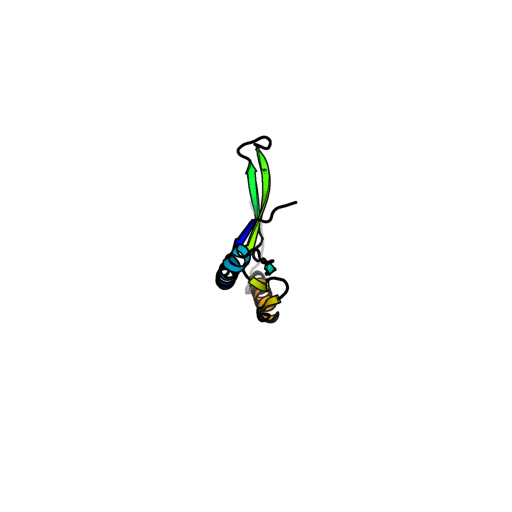Protein AF-A0A0P9J5T6-F1 (afdb_monomer_lite)

Sequence (119 aa):
MDVVDTRVSGSEAQHLVRKCEQATKDKKKVLIGFRLGDLWTDVFTYEKGERASEQGVSVKARLLYISWIKVDGNMVYKAEPKSAESARRSQRARRHSCRAGSTGSRSCRASHSAPVRKT

Foldseek 3Di:
DADAAEDADAPVSVVVVVVCVVLVVVVWDKDWAFDWPDKDKDWDAACDDPRHRDIDIHIYTYGHTTQWMDTNNHTPDGDDPPDCVVVVVVVVVVVVVVPDDDDDDDDDDDDDDDDDDDD

pLDDT: mean 75.49, std 20.6, range [33.97, 95.62]

Organism: NCBI:txid251702

Radius of gyration: 28.21 Å; chains: 1; bounding box: 35×77×74 Å

InterPro domains:
  IPR021960 Protein of unknown function DUF3577 [PF12101] (4-83)

Structure (mmCIF, N/CA/C/O backbone):
data_AF-A0A0P9J5T6-F1
#
_entry.id   AF-A0A0P9J5T6-F1
#
loop_
_atom_site.group_PDB
_atom_site.id
_atom_site.type_symbol
_atom_site.label_atom_id
_atom_site.label_alt_id
_atom_site.label_comp_id
_atom_site.label_asym_id
_atom_site.label_entity_id
_atom_site.label_seq_id
_atom_site.pdbx_PDB_ins_code
_atom_site.Cartn_x
_atom_site.Cartn_y
_atom_site.Cartn_z
_atom_site.occupancy
_atom_site.B_iso_or_equiv
_atom_site.auth_seq_id
_atom_site.auth_comp_id
_atom_site.auth_asym_id
_atom_site.auth_atom_id
_atom_site.pdbx_PDB_model_num
ATOM 1 N N . MET A 1 1 ? 19.201 1.965 -2.452 1.00 46.31 1 MET A N 1
ATOM 2 C CA . MET A 1 1 ? 17.865 1.613 -1.932 1.00 46.31 1 MET A CA 1
ATOM 3 C C . MET A 1 1 ? 16.972 1.419 -3.135 1.00 46.31 1 MET A C 1
ATOM 5 O O . MET A 1 1 ? 16.610 2.404 -3.765 1.00 46.31 1 MET A O 1
ATOM 9 N N . ASP A 1 2 ? 16.702 0.172 -3.499 1.00 64.75 2 ASP A N 1
ATOM 10 C CA . ASP A 1 2 ? 15.841 -0.146 -4.635 1.00 64.75 2 ASP A CA 1
ATOM 11 C C . ASP A 1 2 ? 14.393 0.200 -4.273 1.00 64.75 2 ASP A C 1
ATOM 13 O O . ASP A 1 2 ? 13.806 -0.366 -3.348 1.00 64.75 2 ASP A O 1
ATOM 17 N N . VAL A 1 3 ? 13.843 1.211 -4.944 1.00 76.62 3 VAL A N 1
ATOM 18 C CA . VAL A 1 3 ? 12.458 1.646 -4.753 1.00 76.62 3 VAL A CA 1
ATOM 19 C C . VAL A 1 3 ? 11.543 0.634 -5.435 1.00 76.62 3 VAL A C 1
ATOM 21 O O . VAL A 1 3 ? 11.693 0.358 -6.624 1.00 76.62 3 VAL A O 1
ATOM 24 N N . VAL A 1 4 ? 10.583 0.087 -4.688 1.00 84.38 4 VAL A N 1
ATOM 25 C CA . VAL A 1 4 ? 9.542 -0.788 -5.240 1.00 84.38 4 VAL A CA 1
ATOM 26 C C . VAL A 1 4 ? 8.350 0.066 -5.653 1.00 84.38 4 VAL A C 1
ATOM 28 O O . VAL A 1 4 ? 7.705 0.690 -4.807 1.00 84.38 4 VAL A O 1
ATOM 31 N N . ASP A 1 5 ? 8.023 0.059 -6.941 1.00 87.94 5 ASP A N 1
ATOM 32 C CA . ASP A 1 5 ? 6.8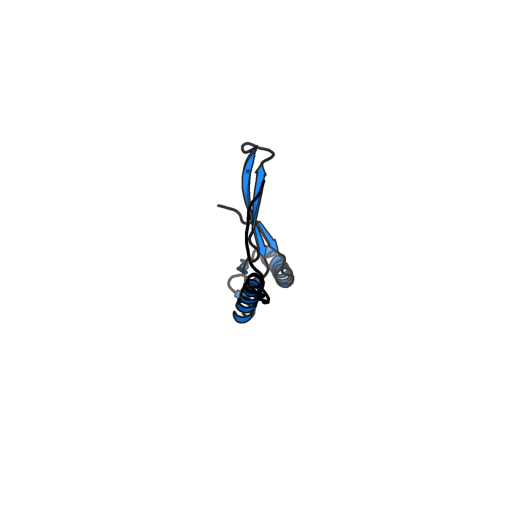10 0.689 -7.452 1.00 87.94 5 ASP A CA 1
ATOM 33 C C . ASP A 1 5 ? 5.610 -0.204 -7.122 1.00 87.94 5 ASP A C 1
ATOM 35 O O . ASP A 1 5 ? 5.550 -1.375 -7.503 1.00 87.94 5 ASP A O 1
ATOM 39 N N . THR A 1 6 ? 4.665 0.321 -6.345 1.00 90.56 6 THR A N 1
ATOM 40 C CA . THR A 1 6 ? 3.507 -0.454 -5.898 1.00 90.56 6 THR A CA 1
ATOM 41 C C . THR A 1 6 ? 2.211 0.211 -6.320 1.00 90.56 6 THR A C 1
ATOM 43 O O . THR A 1 6 ? 1.848 1.275 -5.819 1.00 90.56 6 THR A O 1
ATOM 46 N N . ARG A 1 7 ? 1.435 -0.481 -7.159 1.00 91.69 7 ARG A N 1
ATOM 47 C CA . ARG A 1 7 ? 0.090 -0.042 -7.544 1.00 91.69 7 ARG A CA 1
ATOM 48 C C . ARG A 1 7 ? -0.975 -0.641 -6.631 1.00 91.69 7 ARG A C 1
ATOM 50 O O . ARG A 1 7 ? -1.093 -1.865 -6.502 1.00 91.69 7 ARG A O 1
ATOM 57 N N . VAL A 1 8 ? -1.831 0.207 -6.064 1.00 91.81 8 VAL A N 1
ATOM 58 C CA . VAL A 1 8 ? -2.990 -0.236 -5.274 1.00 91.81 8 VAL A CA 1
ATOM 59 C C . VAL A 1 8 ? -4.061 -0.802 -6.205 1.00 91.81 8 VAL A C 1
ATOM 61 O O . VAL A 1 8 ? -4.736 -0.059 -6.915 1.00 91.81 8 VAL A O 1
ATOM 64 N N . SER A 1 9 ? -4.189 -2.130 -6.230 1.00 89.81 9 SER A N 1
ATOM 65 C CA . SER A 1 9 ? -5.075 -2.841 -7.167 1.00 89.81 9 SER A CA 1
ATOM 66 C C . SER A 1 9 ? -6.246 -3.543 -6.474 1.00 89.81 9 SER A C 1
ATOM 68 O O . SER A 1 9 ? -7.267 -3.782 -7.109 1.00 89.81 9 SER A O 1
ATOM 70 N N . GLY A 1 10 ? -6.129 -3.874 -5.183 1.00 87.88 10 GLY A N 1
ATOM 71 C CA . GLY A 1 10 ? -7.243 -4.449 -4.423 1.00 87.88 10 GLY A CA 1
ATOM 72 C C . GLY A 1 10 ? -8.324 -3.404 -4.143 1.00 87.88 10 GLY A C 1
ATOM 73 O O . GLY A 1 10 ? -8.009 -2.357 -3.586 1.00 87.88 10 GLY A O 1
ATOM 74 N N . SER A 1 11 ? -9.585 -3.691 -4.474 1.00 90.75 11 SER A N 1
ATOM 75 C CA . SER A 1 11 ? -10.721 -2.780 -4.242 1.00 90.75 11 SER A CA 1
ATOM 76 C C . SER A 1 11 ? -10.843 -2.360 -2.773 1.00 90.75 11 SER A C 1
ATOM 78 O O . SER A 1 11 ? -10.908 -1.172 -2.463 1.00 90.75 11 SER A O 1
ATOM 80 N N . GLU A 1 12 ? -10.769 -3.329 -1.861 1.00 90.12 12 GLU A N 1
ATOM 81 C CA . GLU A 1 12 ? -10.800 -3.075 -0.417 1.00 90.12 12 GLU A CA 1
ATOM 82 C C . GLU A 1 12 ? -9.593 -2.244 0.035 1.00 90.12 12 GLU A C 1
ATOM 84 O O . GLU A 1 12 ? -9.721 -1.289 0.799 1.00 90.12 12 GLU A O 1
ATOM 89 N N . ALA A 1 13 ? -8.407 -2.557 -0.496 1.00 91.25 13 ALA A N 1
ATOM 90 C CA . ALA A 1 13 ? -7.191 -1.817 -0.184 1.00 91.25 13 ALA A CA 1
ATOM 91 C C . ALA A 1 13 ? -7.282 -0.355 -0.651 1.00 91.25 13 ALA A C 1
ATOM 93 O O . ALA A 1 13 ? -6.908 0.544 0.097 1.00 91.25 13 ALA A O 1
ATOM 94 N N . GLN A 1 14 ? -7.829 -0.101 -1.844 1.00 93.50 14 GLN A N 1
ATOM 95 C CA . GLN A 1 14 ? -8.075 1.256 -2.339 1.00 93.50 14 GLN A CA 1
ATOM 96 C C . GLN A 1 14 ? -9.020 2.025 -1.412 1.00 93.50 14 GLN A C 1
ATOM 98 O O . GLN A 1 14 ? -8.756 3.184 -1.092 1.00 93.50 14 GLN A O 1
ATOM 103 N N . HIS A 1 15 ? -10.098 1.387 -0.953 1.00 93.44 15 HIS A N 1
ATOM 104 C CA . HIS A 1 15 ? -11.064 2.024 -0.063 1.00 93.44 15 HIS A CA 1
ATOM 105 C C . HIS A 1 15 ? -10.449 2.377 1.301 1.00 93.44 15 HIS A C 1
ATOM 107 O O . HIS A 1 15 ? -10.630 3.489 1.800 1.00 93.44 15 HIS A O 1
ATOM 113 N N . LEU A 1 16 ? -9.659 1.468 1.875 1.00 92.81 16 LEU A N 1
ATOM 114 C CA . LEU A 1 16 ? -8.950 1.692 3.136 1.00 92.81 16 LEU A CA 1
ATOM 115 C C . LEU A 1 16 ? -7.885 2.791 3.035 1.00 92.81 16 LEU A C 1
ATOM 117 O O . LEU A 1 16 ? -7.781 3.622 3.936 1.00 92.81 16 LEU A O 1
ATOM 121 N N . VAL A 1 17 ? -7.121 2.831 1.938 1.00 92.31 17 VAL A N 1
ATOM 122 C CA . VAL A 1 17 ? -6.119 3.885 1.706 1.00 92.31 17 VAL A CA 1
ATOM 123 C C . VAL A 1 17 ? -6.790 5.254 1.619 1.00 92.31 17 VAL A C 1
ATOM 125 O O . VAL A 1 17 ? -6.355 6.179 2.299 1.00 92.31 17 VAL A O 1
ATOM 128 N N . ARG A 1 18 ? -7.905 5.368 0.884 1.00 93.75 18 ARG A N 1
ATOM 129 C CA . ARG A 1 18 ? -8.674 6.621 0.791 1.00 93.75 18 ARG A CA 1
ATOM 130 C C . ARG A 1 18 ? -9.200 7.090 2.148 1.00 93.75 18 ARG A C 1
ATOM 132 O O . ARG A 1 18 ? -9.151 8.276 2.445 1.00 93.75 18 ARG A O 1
ATOM 139 N N . LYS A 1 19 ? -9.640 6.172 3.016 1.00 91.50 19 LYS A N 1
ATOM 140 C CA . LYS A 1 19 ? -10.043 6.512 4.396 1.00 91.50 19 LYS A CA 1
ATOM 141 C C . LYS A 1 19 ? -8.892 7.084 5.227 1.00 91.50 19 LYS A C 1
ATOM 143 O O . LYS A 1 19 ? -9.126 7.906 6.108 1.00 91.50 19 LYS A O 1
ATOM 148 N N . CYS A 1 20 ? -7.660 6.667 4.949 1.00 92.06 20 CYS A N 1
ATOM 149 C CA . CYS A 1 20 ? -6.483 7.159 5.661 1.00 92.06 20 CYS A CA 1
ATOM 150 C C . CYS A 1 20 ? -6.035 8.550 5.194 1.00 92.06 20 CYS A C 1
ATOM 152 O O . CYS A 1 20 ? -5.299 9.203 5.931 1.00 92.06 20 CYS A O 1
ATOM 154 N N . GLU A 1 21 ? -6.496 9.036 4.034 1.00 92.56 21 GLU A N 1
ATOM 155 C CA . GLU A 1 21 ? -6.109 10.355 3.513 1.00 92.56 21 GLU A CA 1
ATOM 156 C C . GLU A 1 21 ? -6.422 11.480 4.502 1.00 92.56 21 GLU A C 1
ATOM 158 O O . GLU A 1 21 ? -5.603 12.380 4.681 1.00 92.56 21 GLU A O 1
ATOM 163 N N . GLN A 1 22 ? -7.570 11.420 5.185 1.00 90.44 22 GLN A N 1
ATOM 164 C CA . GLN A 1 22 ? -7.930 12.438 6.172 1.00 90.44 22 GLN A CA 1
ATOM 165 C C . G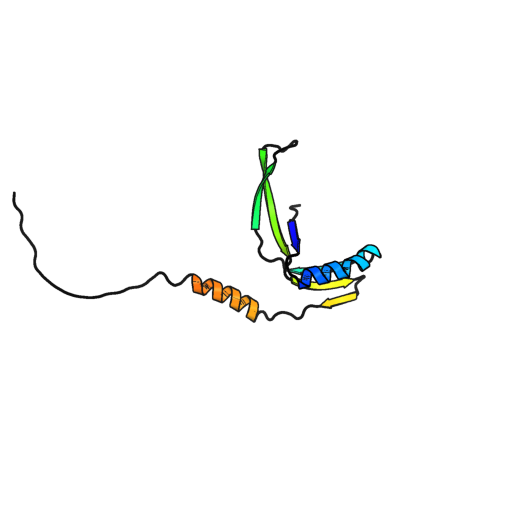LN A 1 22 ? -6.982 12.416 7.376 1.00 90.44 22 GLN A C 1
ATOM 167 O O . GLN A 1 22 ? -6.495 13.462 7.788 1.00 90.44 22 GLN A O 1
ATOM 172 N N . ALA A 1 23 ? -6.640 11.231 7.889 1.00 90.88 23 ALA A N 1
ATOM 173 C CA . ALA A 1 23 ? -5.682 11.106 8.986 1.00 90.88 23 ALA A CA 1
ATOM 174 C C . ALA A 1 23 ? -4.300 11.664 8.600 1.00 90.88 23 ALA A C 1
ATOM 176 O O . ALA A 1 23 ? -3.647 12.318 9.410 1.00 90.88 23 ALA A O 1
ATOM 177 N N . THR A 1 24 ? -3.872 11.465 7.350 1.00 92.62 24 THR A N 1
ATOM 178 C CA . THR A 1 24 ? -2.624 12.046 6.839 1.00 92.62 24 THR A CA 1
ATOM 179 C C . THR A 1 24 ? -2.706 13.568 6.699 1.00 92.62 24 THR A C 1
ATOM 181 O O . THR A 1 24 ? -1.752 14.254 7.068 1.00 92.62 24 THR A O 1
ATOM 184 N N . LYS A 1 25 ? -3.837 14.112 6.224 1.00 94.00 25 LYS A N 1
ATOM 185 C CA . LYS A 1 25 ? -4.076 15.569 6.175 1.00 94.00 25 LYS A CA 1
ATOM 186 C C . LYS A 1 25 ? -4.026 16.197 7.568 1.00 94.00 25 LYS A C 1
ATOM 188 O O . LYS A 1 25 ? -3.429 17.256 7.736 1.00 94.00 25 LYS A O 1
ATOM 193 N N . ASP A 1 26 ? -4.543 15.489 8.568 1.00 94.31 26 ASP A N 1
ATOM 194 C CA . ASP A 1 26 ? -4.500 15.885 9.979 1.00 94.31 26 ASP A CA 1
ATOM 195 C C . ASP A 1 26 ? -3.106 15.683 10.626 1.00 94.31 26 ASP A C 1
ATOM 197 O O . ASP A 1 26 ? -2.969 15.802 11.842 1.00 94.31 26 ASP A O 1
ATOM 201 N N . LYS A 1 27 ? -2.064 15.357 9.841 1.00 93.31 27 LYS A N 1
ATOM 202 C CA . LYS A 1 27 ? -0.681 15.077 10.285 1.00 93.31 27 LYS A CA 1
ATOM 203 C C . LYS A 1 27 ? -0.558 13.950 11.321 1.00 93.31 27 LYS A C 1
ATOM 205 O O . LYS A 1 27 ? 0.412 13.904 12.079 1.00 93.31 27 LYS A O 1
ATOM 210 N N . LYS A 1 28 ? -1.502 13.008 11.327 1.00 94.31 28 LYS A N 1
ATOM 211 C CA . LYS A 1 28 ? -1.460 11.823 12.191 1.00 94.31 28 LYS A CA 1
ATOM 212 C C . LYS A 1 28 ? -0.509 10.773 11.628 1.00 94.31 28 LYS A C 1
ATOM 214 O O . LYS A 1 28 ? -0.377 10.607 10.411 1.00 94.31 28 LYS A O 1
ATOM 219 N N . LYS A 1 29 ? 0.142 10.016 12.511 1.00 94.75 29 LYS A N 1
ATOM 220 C CA . LYS A 1 29 ? 1.068 8.944 12.128 1.00 94.75 29 LYS A CA 1
ATOM 221 C C . LYS A 1 29 ? 0.283 7.704 11.714 1.00 94.75 29 LYS A C 1
ATOM 223 O O . LYS A 1 29 ? -0.211 6.962 12.561 1.00 94.75 29 LYS A O 1
ATOM 228 N N . VAL A 1 30 ? 0.201 7.452 10.410 1.00 95.38 30 VAL A N 1
ATOM 229 C CA . VAL A 1 30 ? -0.461 6.265 9.850 1.00 95.38 30 VAL A CA 1
ATOM 230 C C . VAL A 1 30 ? 0.568 5.167 9.572 1.00 95.38 30 VAL A C 1
ATOM 232 O O . VAL A 1 30 ? 1.557 5.390 8.880 1.00 95.38 30 VAL A O 1
ATOM 235 N N . LEU A 1 31 ? 0.331 3.966 10.100 1.00 95.12 31 LEU A N 1
ATOM 236 C CA . LEU A 1 31 ? 1.116 2.760 9.837 1.00 95.12 31 LEU A CA 1
ATOM 237 C C . LEU A 1 31 ? 0.214 1.691 9.227 1.00 95.12 31 LEU A C 1
ATOM 239 O O . LEU A 1 31 ? -0.870 1.424 9.744 1.00 95.12 31 LEU A O 1
ATOM 243 N N . ILE A 1 32 ? 0.677 1.048 8.159 1.00 93.81 32 ILE A N 1
ATOM 244 C CA . ILE A 1 32 ? -0.094 0.042 7.426 1.00 93.81 32 ILE A CA 1
ATOM 245 C C . ILE A 1 32 ? 0.739 -1.232 7.323 1.00 93.81 32 ILE A C 1
ATOM 247 O O . ILE A 1 32 ? 1.844 -1.219 6.785 1.00 93.81 32 ILE A O 1
ATOM 251 N N . GLY A 1 33 ? 0.198 -2.345 7.815 1.00 93.88 33 GLY A N 1
ATOM 252 C CA . GLY A 1 33 ? 0.737 -3.675 7.557 1.00 93.88 33 GLY A CA 1
ATOM 253 C C . GLY A 1 33 ? 0.056 -4.270 6.333 1.00 93.88 33 GLY A C 1
ATOM 254 O O . GLY A 1 33 ? -1.163 -4.428 6.336 1.00 93.88 33 GLY A O 1
ATOM 255 N N . PHE A 1 34 ? 0.809 -4.628 5.297 1.00 92.81 34 PHE A N 1
ATOM 256 C CA . PHE A 1 34 ? 0.252 -5.127 4.039 1.00 92.81 34 PHE A CA 1
ATOM 257 C C . PHE A 1 34 ? 1.018 -6.324 3.480 1.00 92.81 34 PHE A C 1
ATOM 259 O O . PHE A 1 34 ? 2.108 -6.662 3.936 1.00 92.81 34 PHE A O 1
ATOM 266 N N . ARG A 1 35 ? 0.417 -6.983 2.485 1.00 89.19 35 ARG A N 1
ATOM 267 C CA . ARG A 1 35 ? 1.066 -8.019 1.677 1.00 89.19 35 ARG A CA 1
ATOM 268 C C . ARG A 1 35 ? 1.041 -7.607 0.213 1.00 89.19 35 ARG A C 1
ATOM 270 O O . ARG A 1 35 ? -0.023 -7.298 -0.329 1.00 89.19 35 ARG A O 1
ATOM 277 N N . LEU A 1 36 ? 2.214 -7.627 -0.407 1.00 89.94 36 LEU A N 1
ATOM 278 C CA . LEU A 1 36 ? 2.363 -7.440 -1.843 1.00 89.94 36 LEU A CA 1
ATOM 279 C C . LEU A 1 36 ? 2.141 -8.771 -2.554 1.00 89.94 36 LEU A C 1
ATOM 281 O O . LEU A 1 36 ? 2.601 -9.819 -2.097 1.00 89.94 36 LEU A O 1
ATOM 285 N N . GLY A 1 37 ? 1.393 -8.716 -3.648 1.00 87.19 37 GLY A N 1
ATOM 286 C CA . GLY A 1 37 ? 1.176 -9.835 -4.551 1.00 87.19 37 GLY A CA 1
ATOM 287 C C . GLY A 1 37 ? 1.643 -9.470 -5.949 1.00 87.19 37 GLY A C 1
ATOM 288 O O . GLY A 1 37 ? 1.719 -8.290 -6.289 1.00 87.19 37 GLY A O 1
ATOM 289 N N . ASP A 1 38 ? 1.930 -10.502 -6.742 1.00 86.94 38 ASP A N 1
ATOM 290 C CA . ASP A 1 38 ? 2.350 -10.372 -8.137 1.00 86.94 38 ASP A CA 1
ATOM 291 C C . ASP A 1 38 ? 3.529 -9.405 -8.274 1.00 86.94 38 ASP A C 1
ATOM 293 O O . ASP A 1 38 ? 3.383 -8.294 -8.764 1.00 86.94 38 ASP A O 1
ATOM 297 N N . LEU A 1 39 ? 4.689 -9.809 -7.759 1.00 90.31 39 LEU A N 1
ATOM 298 C CA . LEU A 1 39 ? 5.932 -9.072 -7.946 1.00 90.31 39 LEU A CA 1
ATOM 299 C C . LEU A 1 39 ? 6.502 -9.412 -9.325 1.00 90.31 39 LEU A C 1
ATOM 301 O O . LEU A 1 39 ? 6.643 -10.596 -9.643 1.00 90.31 39 LEU A O 1
ATOM 305 N N . TRP A 1 40 ? 6.854 -8.406 -10.116 1.00 89.38 40 TRP A N 1
ATOM 306 C CA . TRP A 1 40 ? 7.594 -8.602 -11.361 1.00 89.38 40 TRP A CA 1
ATOM 307 C C . TRP A 1 40 ? 8.662 -7.530 -11.543 1.00 89.38 40 TRP A C 1
ATOM 309 O O . TRP A 1 40 ? 8.570 -6.422 -11.016 1.00 89.38 40 TRP A O 1
ATOM 319 N N . THR A 1 41 ? 9.698 -7.887 -12.288 1.00 91.00 41 THR A N 1
ATOM 320 C CA . THR A 1 41 ? 10.790 -6.990 -12.655 1.00 91.00 41 THR A CA 1
ATOM 321 C C . THR A 1 41 ? 10.517 -6.402 -14.026 1.00 91.00 41 THR A C 1
ATOM 323 O O . THR A 1 41 ? 10.208 -7.137 -14.963 1.00 91.00 41 THR A O 1
ATOM 326 N N . ASP A 1 42 ? 10.652 -5.091 -14.137 1.00 87.88 42 ASP A N 1
ATOM 327 C CA . ASP A 1 42 ? 10.572 -4.352 -15.385 1.00 87.88 42 ASP A CA 1
ATOM 328 C C . ASP A 1 42 ? 11.947 -3.752 -15.682 1.00 87.88 42 ASP A C 1
ATOM 330 O O . ASP A 1 42 ? 12.456 -2.935 -14.910 1.00 87.88 42 ASP A O 1
ATOM 334 N N . VAL A 1 43 ? 12.578 -4.222 -16.755 1.00 87.62 43 VAL A N 1
ATOM 335 C CA . VAL A 1 43 ? 13.888 -3.733 -17.189 1.00 87.62 43 VAL A CA 1
ATOM 336 C C . VAL A 1 43 ? 13.637 -2.606 -18.172 1.00 87.62 43 VAL A C 1
ATOM 338 O O . VAL A 1 43 ? 13.001 -2.813 -19.203 1.00 87.62 43 VAL A O 1
ATOM 341 N N . PHE A 1 44 ? 14.134 -1.418 -17.853 1.00 85.06 44 PHE A N 1
ATOM 342 C CA . PHE A 1 44 ? 13.950 -0.239 -18.686 1.00 85.06 44 PHE A CA 1
ATOM 343 C C . PHE A 1 44 ? 15.296 0.400 -18.996 1.00 85.06 44 PHE A C 1
ATOM 345 O O . PHE A 1 44 ? 16.244 0.320 -18.216 1.00 85.06 44 PHE A O 1
ATOM 352 N N . THR A 1 45 ? 15.382 1.042 -20.152 1.00 84.38 45 THR A N 1
ATOM 353 C CA . THR A 1 45 ? 16.574 1.780 -20.558 1.00 84.38 45 THR A CA 1
ATOM 354 C C . THR A 1 45 ? 16.361 3.252 -20.250 1.00 84.38 45 THR A C 1
ATOM 356 O O . THR A 1 45 ? 15.325 3.822 -20.595 1.00 84.38 45 THR A O 1
ATOM 359 N N . TYR A 1 46 ? 17.331 3.879 -19.590 1.00 81.25 46 TYR A N 1
ATOM 360 C CA . TYR A 1 46 ? 17.289 5.320 -19.370 1.00 81.25 46 TYR A CA 1
ATOM 361 C C . TYR A 1 46 ? 17.510 6.042 -20.706 1.00 81.25 46 TYR A C 1
ATOM 363 O O . TYR A 1 46 ? 18.572 5.927 -21.314 1.00 81.25 46 TYR A O 1
ATOM 371 N N . GLU A 1 47 ? 16.514 6.795 -21.176 1.00 79.25 47 GLU A N 1
ATOM 372 C CA . GLU A 1 47 ? 16.607 7.513 -22.458 1.00 79.25 47 GLU A CA 1
ATOM 373 C C . GLU A 1 47 ? 17.366 8.845 -22.357 1.00 79.25 47 GLU A C 1
ATOM 375 O O . GLU A 1 47 ? 17.877 9.346 -23.356 1.00 79.25 47 GLU A O 1
ATOM 380 N N . LYS A 1 48 ? 17.422 9.457 -21.166 1.00 78.44 48 LYS A N 1
ATOM 381 C CA . LYS A 1 48 ? 17.975 10.804 -20.953 1.00 78.44 48 LYS A CA 1
ATOM 382 C C . LYS A 1 48 ? 18.711 10.911 -19.618 1.00 78.44 48 LYS A C 1
ATOM 384 O O . LYS A 1 48 ? 18.345 10.247 -18.651 1.00 78.44 48 LYS A O 1
ATOM 389 N N . GLY A 1 49 ? 19.689 11.815 -19.561 1.00 80.12 49 GLY A N 1
ATOM 390 C CA . GLY A 1 49 ? 20.474 12.128 -18.362 1.00 80.12 49 GLY A CA 1
ATOM 391 C C . GLY A 1 49 ? 21.872 11.505 -18.368 1.00 80.12 49 GLY A C 1
ATOM 392 O O . GLY A 1 49 ? 22.295 10.918 -19.356 1.00 80.12 49 GLY A O 1
ATOM 393 N N . GLU A 1 50 ? 22.585 11.633 -17.249 1.00 77.88 50 GLU A N 1
ATOM 394 C CA . GLU A 1 50 ? 23.978 11.172 -17.084 1.00 77.88 50 GLU A CA 1
ATOM 395 C C . GLU A 1 50 ? 24.124 9.643 -17.200 1.00 77.88 50 GLU A C 1
ATOM 397 O O . GLU A 1 50 ? 25.174 9.138 -17.573 1.00 77.88 50 GLU A O 1
ATOM 402 N N . ARG A 1 51 ? 23.029 8.915 -16.946 1.00 75.50 51 ARG A N 1
ATOM 403 C CA . ARG A 1 51 ? 22.917 7.452 -17.064 1.00 75.50 51 ARG A CA 1
ATOM 404 C C . ARG A 1 51 ? 22.210 7.012 -18.348 1.00 75.50 51 ARG A C 1
ATOM 406 O O . ARG A 1 51 ? 21.684 5.902 -18.410 1.00 75.50 51 ARG A O 1
ATOM 413 N N . ALA A 1 52 ? 22.104 7.894 -19.345 1.00 78.69 52 ALA A N 1
ATOM 414 C CA . ALA A 1 52 ? 21.482 7.555 -20.620 1.00 78.69 52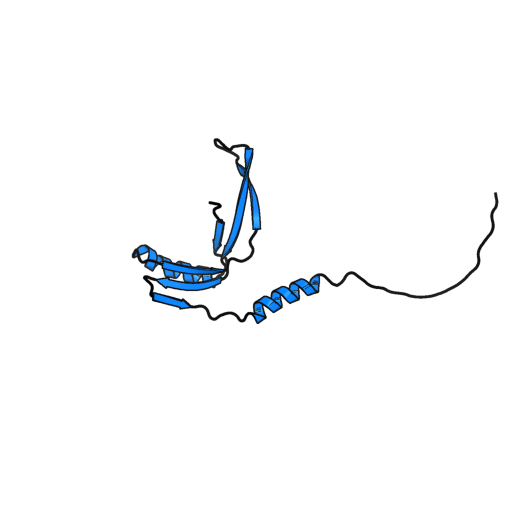 ALA A CA 1
ATOM 415 C C . ALA A 1 52 ? 22.145 6.300 -21.209 1.00 78.69 52 A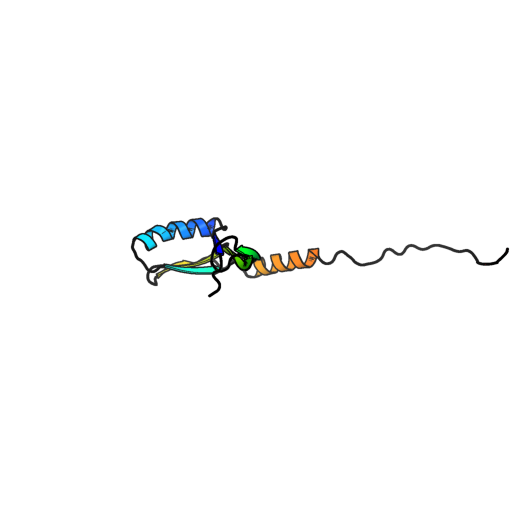LA A C 1
ATOM 417 O O . ALA A 1 52 ? 23.364 6.160 -21.151 1.00 78.69 52 ALA A O 1
ATOM 418 N N . SER A 1 53 ? 21.336 5.399 -21.769 1.00 78.31 53 SER A N 1
ATOM 419 C CA . SER A 1 53 ? 21.702 4.063 -22.273 1.00 78.31 53 SER A CA 1
ATOM 420 C C . SER A 1 53 ? 22.026 2.980 -21.233 1.00 78.31 53 SER A C 1
ATOM 422 O O . SER A 1 53 ? 22.183 1.819 -21.613 1.00 78.31 53 SER A O 1
ATOM 424 N N . GLU A 1 54 ? 22.033 3.284 -19.932 1.00 83.25 54 GLU A N 1
ATOM 425 C CA . GLU A 1 54 ? 22.128 2.241 -18.905 1.00 83.25 54 GLU A CA 1
ATOM 426 C C . GLU A 1 54 ? 20.808 1.467 -18.755 1.00 83.25 54 GLU A C 1
ATOM 428 O O . GLU A 1 54 ? 19.709 2.004 -18.942 1.00 83.25 54 GLU A O 1
ATOM 433 N N . GLN A 1 55 ? 20.912 0.187 -18.385 1.00 82.88 55 GLN A N 1
ATOM 434 C CA . GLN A 1 55 ? 19.760 -0.637 -18.025 1.00 82.88 55 GLN A CA 1
ATOM 435 C C . GLN A 1 55 ? 19.435 -0.460 -16.540 1.00 82.88 55 GLN A C 1
ATOM 437 O O . GLN A 1 55 ? 20.229 -0.801 -15.664 1.00 82.88 55 GLN A O 1
ATOM 442 N N . GLY A 1 56 ? 18.246 0.067 -16.265 1.00 86.25 56 GLY A N 1
ATOM 443 C CA . GLY A 1 56 ? 17.638 0.088 -14.943 1.00 86.25 56 GLY A CA 1
ATOM 444 C C . GLY A 1 56 ? 16.729 -1.120 -14.736 1.00 86.25 56 GLY A C 1
ATOM 445 O O . GLY A 1 56 ? 16.111 -1.627 -15.672 1.00 86.25 56 GLY A O 1
ATOM 446 N N . VAL A 1 57 ? 16.610 -1.565 -13.486 1.00 86.81 57 VAL A N 1
ATOM 447 C CA . VAL A 1 57 ? 15.623 -2.573 -13.082 1.00 86.81 57 VAL A CA 1
ATOM 448 C C . VAL A 1 57 ? 14.655 -1.921 -12.107 1.00 86.81 57 VAL A C 1
ATOM 450 O O . VAL A 1 57 ? 15.052 -1.455 -11.042 1.00 86.81 57 VAL A O 1
ATOM 453 N N . SER A 1 58 ? 13.377 -1.884 -12.470 1.00 88.12 58 SER A N 1
ATOM 454 C CA . SER A 1 58 ? 12.295 -1.484 -11.576 1.00 88.12 58 SER A CA 1
ATOM 455 C C . SER A 1 58 ? 11.581 -2.726 -11.070 1.00 88.12 58 SER A C 1
ATOM 457 O O . SER A 1 58 ? 11.167 -3.590 -11.843 1.00 88.12 58 SER A O 1
ATOM 459 N N . VAL A 1 59 ? 11.415 -2.825 -9.757 1.00 90.88 59 VAL A N 1
ATOM 460 C CA . VAL A 1 59 ? 10.586 -3.867 -9.160 1.00 90.88 59 VAL A CA 1
ATOM 461 C C . VAL A 1 59 ? 9.175 -3.311 -9.012 1.00 90.88 59 VAL A C 1
ATOM 463 O O . VAL A 1 59 ? 8.964 -2.338 -8.288 1.00 90.88 59 VAL A O 1
ATOM 466 N N . LYS A 1 60 ? 8.213 -3.938 -9.692 1.00 91.62 60 LYS A N 1
ATOM 467 C CA . LYS A 1 60 ? 6.796 -3.570 -9.663 1.00 91.62 60 LYS A CA 1
ATOM 468 C C . LYS A 1 60 ? 5.993 -4.592 -8.872 1.00 91.62 60 LYS A C 1
ATOM 470 O O . LYS A 1 60 ? 6.210 -5.797 -8.987 1.00 91.62 60 LYS A O 1
ATOM 475 N N . ALA A 1 61 ? 5.046 -4.109 -8.080 1.00 93.44 61 ALA A N 1
ATOM 476 C CA . ALA A 1 61 ? 4.191 -4.935 -7.240 1.00 93.44 61 ALA A CA 1
ATOM 477 C C . ALA A 1 61 ? 2.740 -4.447 -7.236 1.00 93.44 61 ALA A C 1
ATOM 479 O O . ALA A 1 61 ? 2.443 -3.269 -7.462 1.00 93.44 61 ALA A O 1
ATOM 480 N N . ARG A 1 62 ? 1.813 -5.347 -6.891 1.00 92.56 62 ARG A N 1
ATOM 481 C CA . ARG A 1 62 ? 0.417 -4.983 -6.625 1.00 92.56 62 ARG A CA 1
ATOM 482 C C . ARG A 1 62 ? 0.104 -5.085 -5.143 1.00 92.56 62 ARG A C 1
ATOM 484 O O . ARG A 1 62 ? 0.251 -6.137 -4.517 1.00 92.56 62 ARG A O 1
ATOM 491 N N . LEU A 1 63 ? -0.414 -3.992 -4.586 1.00 92.38 63 LEU A N 1
ATOM 492 C CA . LEU A 1 63 ? -1.017 -4.012 -3.260 1.00 92.38 63 LEU A CA 1
ATOM 493 C C . LEU A 1 63 ? -2.445 -4.553 -3.379 1.00 92.38 63 LEU A C 1
ATOM 495 O O . LEU A 1 63 ? -3.353 -3.879 -3.876 1.00 92.38 63 LEU A O 1
ATOM 499 N N . LEU A 1 64 ? -2.614 -5.798 -2.935 1.00 90.06 64 LEU A N 1
ATOM 500 C CA . LEU A 1 64 ? -3.884 -6.524 -2.985 1.00 90.06 64 LEU A CA 1
ATOM 501 C C . LEU A 1 64 ? -4.547 -6.648 -1.612 1.00 90.06 64 LEU A C 1
ATOM 503 O O . LEU A 1 64 ? -5.762 -6.805 -1.532 1.00 90.06 64 LEU A O 1
ATOM 507 N N . TYR A 1 65 ? -3.759 -6.610 -0.535 1.00 90.50 65 TYR A N 1
ATOM 508 C CA . TYR A 1 65 ? -4.241 -6.919 0.804 1.00 90.50 65 TYR A CA 1
ATOM 509 C C . TYR A 1 65 ? -3.569 -6.062 1.874 1.00 90.50 65 TYR A C 1
ATOM 511 O O . TYR A 1 65 ? -2.341 -6.017 1.971 1.00 90.50 65 TYR A O 1
ATOM 519 N N . ILE A 1 66 ? -4.397 -5.465 2.729 1.00 93.06 66 ILE A N 1
ATOM 520 C CA . ILE A 1 66 ? -3.981 -4.763 3.941 1.00 93.06 66 ILE A CA 1
ATOM 521 C C . ILE A 1 66 ? -4.361 -5.636 5.138 1.00 93.06 66 ILE A C 1
ATOM 523 O O . ILE A 1 66 ? -5.521 -5.999 5.305 1.00 93.06 66 ILE A O 1
ATOM 527 N N . SER A 1 67 ? -3.372 -5.986 5.957 1.00 92.81 67 SER A N 1
ATOM 528 C CA . SER A 1 67 ? -3.534 -6.795 7.165 1.00 92.81 67 SER A CA 1
ATOM 529 C C . SER A 1 67 ? -4.074 -5.969 8.329 1.00 92.81 67 SER A C 1
ATOM 531 O O . SER A 1 67 ? -4.972 -6.416 9.033 1.00 92.81 67 SER A O 1
ATOM 533 N N . TRP A 1 68 ? -3.514 -4.782 8.562 1.00 95.19 68 TRP A N 1
ATOM 534 C CA . TRP A 1 68 ? -3.921 -3.899 9.653 1.00 95.19 68 TRP A CA 1
ATOM 535 C C . TRP A 1 68 ? -3.509 -2.455 9.376 1.00 95.19 68 TRP A C 1
ATOM 537 O O . TRP A 1 68 ? -2.577 -2.205 8.610 1.00 95.19 68 TRP A O 1
ATOM 547 N N . ILE A 1 69 ? -4.195 -1.516 10.024 1.00 95.56 69 ILE A N 1
ATOM 548 C CA . ILE A 1 69 ? -3.893 -0.084 9.972 1.00 95.56 69 ILE A CA 1
ATOM 549 C C . ILE A 1 69 ? -3.880 0.454 11.399 1.00 95.56 69 ILE A C 1
ATOM 551 O O . ILE A 1 69 ? -4.793 0.178 12.183 1.00 95.56 69 ILE A O 1
ATOM 555 N N . LYS A 1 70 ? -2.848 1.231 11.724 1.00 95.62 70 LYS A N 1
ATOM 556 C CA . LYS A 1 70 ? -2.752 2.002 12.961 1.00 95.62 70 LYS A CA 1
ATOM 557 C C . LYS A 1 70 ? -2.669 3.490 12.653 1.00 95.62 70 LYS A C 1
ATOM 559 O O . LYS A 1 70 ? -1.926 3.879 11.758 1.00 95.62 70 LYS A O 1
ATOM 564 N N . VAL A 1 71 ? -3.379 4.303 13.422 1.00 95.44 71 VAL A N 1
ATOM 565 C CA . VAL A 1 71 ? -3.312 5.769 13.374 1.00 95.44 71 VAL A CA 1
ATOM 566 C C . VAL A 1 71 ? -2.943 6.254 14.770 1.00 95.44 71 VAL A C 1
ATOM 568 O O . VAL A 1 71 ? -3.614 5.894 15.733 1.00 95.44 71 VAL A O 1
ATOM 571 N N . ASP A 1 72 ? -1.834 6.984 14.891 1.00 93.69 72 ASP A N 1
ATOM 572 C CA . ASP A 1 72 ? -1.262 7.445 16.168 1.00 93.69 72 ASP A CA 1
ATOM 573 C C . ASP A 1 72 ? -1.091 6.318 17.201 1.00 93.69 72 ASP A C 1
ATOM 575 O O . ASP A 1 72 ? -1.297 6.484 18.397 1.00 93.69 72 ASP A O 1
ATOM 579 N N . GLY A 1 73 ? -0.733 5.123 16.721 1.00 92.56 73 GLY A N 1
ATOM 580 C CA . GLY A 1 73 ? -0.562 3.927 17.553 1.00 92.56 73 GLY A CA 1
ATOM 581 C C . GLY A 1 73 ? -1.842 3.119 17.801 1.00 92.56 73 GLY A C 1
ATOM 582 O O . GLY A 1 73 ? -1.737 1.940 18.144 1.00 92.56 73 GLY A O 1
ATOM 583 N N . ASN A 1 74 ? -3.025 3.675 17.525 1.00 94.25 74 ASN A N 1
ATOM 584 C CA . ASN A 1 74 ? -4.313 3.003 17.719 1.00 94.25 74 ASN A CA 1
ATOM 585 C C . ASN A 1 74 ? -4.686 2.135 16.515 1.00 94.25 74 ASN A C 1
ATOM 587 O O . ASN A 1 74 ? -4.672 2.604 15.378 1.00 94.25 74 ASN A O 1
ATOM 591 N N . MET A 1 75 ? -5.040 0.869 16.749 1.00 93.88 75 MET A N 1
ATOM 592 C CA . MET A 1 75 ? -5.439 -0.065 15.690 1.00 93.88 75 MET A CA 1
ATOM 593 C C . MET A 1 75 ? -6.867 0.235 15.223 1.00 93.88 75 MET A C 1
ATOM 595 O O . MET A 1 75 ? -7.828 -0.146 15.882 1.00 93.88 75 MET A O 1
ATOM 599 N N . VAL A 1 76 ? -6.997 0.905 14.077 1.00 93.69 76 VAL A N 1
ATOM 600 C CA . VAL A 1 76 ? -8.297 1.314 13.511 1.00 93.69 76 VAL A CA 1
ATOM 601 C C . VAL A 1 76 ? -8.880 0.279 12.552 1.00 93.69 76 VAL A C 1
ATOM 603 O O . VAL A 1 76 ? -10.077 0.276 12.288 1.00 93.69 76 VAL A O 1
ATOM 606 N N . TYR A 1 77 ? -8.036 -0.604 12.017 1.00 93.50 77 TYR A N 1
ATOM 607 C CA . TYR A 1 77 ? -8.457 -1.680 11.129 1.00 93.50 77 TYR A CA 1
ATOM 608 C C . TYR A 1 77 ? -7.583 -2.911 11.334 1.00 93.50 77 TYR A C 1
ATOM 610 O O . TYR A 1 77 ? -6.357 -2.814 11.429 1.00 93.50 77 TYR A O 1
ATOM 618 N N . LYS A 1 78 ? -8.218 -4.081 11.341 1.00 94.06 78 LYS A N 1
ATOM 619 C CA . LYS A 1 78 ? -7.560 -5.384 11.319 1.00 94.06 78 LYS A CA 1
ATOM 620 C C . LYS A 1 78 ? -8.381 -6.294 10.417 1.00 94.06 78 LYS A C 1
ATOM 622 O O . LYS A 1 78 ? -9.543 -6.555 10.702 1.00 94.06 78 LYS A O 1
ATOM 627 N N . ALA A 1 79 ? -7.776 -6.749 9.330 1.00 89.44 79 ALA A N 1
ATOM 628 C CA . ALA A 1 79 ? -8.407 -7.704 8.441 1.00 89.44 79 ALA A CA 1
ATOM 629 C C . ALA A 1 79 ? -8.506 -9.064 9.134 1.00 89.44 79 ALA A C 1
ATOM 631 O O . ALA A 1 79 ? -7.555 -9.506 9.794 1.00 89.44 79 ALA A O 1
ATOM 632 N N . GLU A 1 80 ? -9.629 -9.750 8.944 1.00 84.44 80 GLU A N 1
ATOM 633 C CA . GLU A 1 80 ? -9.712 -11.151 9.325 1.00 84.44 80 GLU A CA 1
ATOM 634 C C . GLU A 1 80 ? -8.675 -11.948 8.525 1.00 84.44 80 GLU A C 1
ATOM 636 O O . GLU A 1 80 ? -8.552 -11.767 7.304 1.00 84.44 80 GLU A O 1
ATOM 641 N N . PRO A 1 81 ? -7.883 -12.813 9.180 1.00 69.62 81 PRO A N 1
ATOM 642 C CA . PRO A 1 81 ? -6.925 -13.633 8.471 1.00 69.62 81 PRO A CA 1
ATOM 643 C C . PRO A 1 81 ? -7.694 -14.565 7.536 1.00 69.62 81 PRO A C 1
ATOM 645 O O . PRO A 1 81 ? -8.235 -15.577 7.970 1.00 69.62 81 PRO A O 1
ATOM 648 N N . LYS A 1 82 ? -7.718 -14.243 6.233 1.00 62.16 82 LYS A N 1
ATOM 649 C CA . LYS A 1 82 ? -8.125 -15.199 5.196 1.00 62.16 82 LYS A CA 1
ATOM 650 C C . LYS A 1 82 ? -7.293 -16.457 5.418 1.00 62.16 82 LYS A C 1
ATOM 652 O O . LYS A 1 82 ? -6.070 -16.410 5.251 1.00 62.16 82 LYS A O 1
ATOM 657 N N . SER A 1 83 ? -7.948 -17.522 5.880 1.00 49.91 83 SER A N 1
ATOM 658 C CA . SER A 1 83 ? -7.302 -18.732 6.378 1.00 49.91 83 SER A CA 1
ATOM 659 C C . SER A 1 83 ? -6.243 -19.221 5.385 1.00 49.91 83 SER A C 1
ATOM 661 O O . SER A 1 83 ? -6.429 -19.177 4.163 1.00 49.91 83 SER A O 1
ATOM 663 N N . ALA A 1 84 ? -5.103 -19.685 5.906 1.00 54.09 84 ALA A N 1
ATOM 664 C CA . ALA A 1 84 ? -3.977 -20.199 5.119 1.00 54.09 84 ALA A CA 1
ATOM 665 C C . ALA A 1 84 ? -4.376 -21.318 4.130 1.00 54.09 84 ALA A C 1
ATOM 667 O O . ALA A 1 84 ? -3.659 -21.596 3.167 1.00 54.09 84 ALA A O 1
ATOM 668 N N . GLU A 1 85 ? -5.548 -21.917 4.332 1.00 53.34 85 GLU A N 1
ATOM 669 C CA . GLU A 1 85 ? -6.190 -22.889 3.457 1.00 53.34 85 GLU A CA 1
ATOM 670 C C . GLU A 1 85 ? -6.506 -22.325 2.061 1.00 53.34 85 GLU A C 1
ATOM 672 O O . GLU A 1 85 ? -6.241 -22.977 1.052 1.00 53.34 85 GLU A O 1
ATOM 677 N N . SER A 1 86 ? -6.944 -21.065 1.977 1.00 54.50 86 SER A N 1
ATOM 678 C CA . SER A 1 86 ? -7.223 -20.385 0.702 1.00 54.50 86 SER A CA 1
ATOM 679 C C . SER A 1 86 ? -5.940 -20.137 -0.104 1.00 54.50 86 SER A C 1
ATOM 681 O O . SER A 1 86 ? -5.910 -20.308 -1.323 1.00 54.50 86 SER A O 1
ATOM 683 N N . ALA A 1 87 ? -4.847 -19.784 0.582 1.00 54.31 87 ALA A N 1
ATOM 684 C CA . ALA A 1 87 ? -3.538 -19.573 -0.039 1.00 54.31 87 ALA A CA 1
ATOM 685 C C . ALA A 1 87 ? -2.908 -20.897 -0.513 1.00 54.31 87 ALA A C 1
ATOM 687 O O . ALA A 1 87 ? -2.394 -20.971 -1.633 1.00 54.31 87 ALA A O 1
ATOM 688 N N . ARG A 1 88 ? -3.014 -21.966 0.293 1.00 56.91 88 ARG A N 1
ATOM 689 C CA . ARG A 1 88 ? -2.583 -23.322 -0.092 1.00 56.91 88 ARG A CA 1
ATOM 690 C C . ARG A 1 88 ? -3.411 -23.889 -1.243 1.00 56.91 88 ARG A C 1
ATOM 692 O O . ARG A 1 88 ? -2.834 -24.525 -2.122 1.00 56.91 88 ARG A O 1
ATOM 699 N N . ARG A 1 89 ? -4.726 -23.644 -1.292 1.00 56.53 89 ARG A N 1
ATOM 700 C CA . ARG A 1 89 ? -5.596 -24.102 -2.390 1.00 56.53 89 ARG A CA 1
ATOM 701 C C . ARG A 1 89 ? -5.214 -23.460 -3.725 1.00 56.53 89 ARG A C 1
ATOM 703 O O . ARG A 1 89 ? -5.114 -24.179 -4.714 1.00 56.53 89 ARG A O 1
ATOM 710 N N . SER A 1 90 ? -4.890 -22.167 -3.746 1.00 55.19 90 SER A N 1
ATOM 711 C CA . SER A 1 90 ? -4.388 -21.480 -4.949 1.00 55.19 90 SER A CA 1
ATOM 712 C C . SER A 1 90 ? -3.014 -21.995 -5.403 1.00 55.19 90 SER A C 1
ATOM 714 O O . SER A 1 90 ? -2.786 -22.183 -6.597 1.00 55.19 90 SER A O 1
ATOM 716 N N . GLN A 1 91 ? -2.108 -22.295 -4.465 1.00 57.09 91 GLN A N 1
ATOM 717 C CA . GLN A 1 91 ? -0.801 -22.894 -4.780 1.00 57.09 91 GLN A CA 1
ATOM 718 C C . GLN A 1 91 ? -0.918 -24.353 -5.257 1.00 57.09 91 GLN A C 1
ATOM 720 O O . GLN A 1 91 ? -0.204 -24.768 -6.170 1.00 57.09 91 GLN A O 1
ATOM 725 N N . ARG A 1 92 ? -1.839 -25.133 -4.680 1.00 55.97 92 ARG A N 1
ATOM 726 C CA . ARG A 1 92 ? -2.110 -26.522 -5.076 1.00 55.97 92 ARG A CA 1
ATOM 727 C C . ARG A 1 92 ? -2.823 -26.601 -6.428 1.00 55.97 92 ARG A C 1
ATOM 729 O O . ARG A 1 92 ? -2.452 -27.441 -7.240 1.00 55.97 92 ARG A O 1
ATOM 736 N N . ALA A 1 93 ? -3.769 -25.705 -6.709 1.00 53.00 93 ALA A N 1
ATOM 737 C CA . ALA A 1 93 ? -4.425 -25.608 -8.014 1.00 53.00 93 ALA A CA 1
ATOM 738 C C . ALA A 1 93 ? -3.421 -25.285 -9.137 1.00 53.00 93 ALA A C 1
ATOM 740 O O . ALA A 1 93 ? -3.431 -25.949 -10.169 1.00 53.00 93 ALA A O 1
ATOM 741 N N . ARG A 1 94 ? -2.478 -24.360 -8.897 1.00 54.00 94 ARG A N 1
ATOM 742 C CA . ARG A 1 94 ? -1.379 -24.067 -9.837 1.00 54.00 94 ARG A CA 1
ATOM 743 C C . ARG A 1 94 ? -0.412 -25.239 -10.035 1.00 54.00 94 ARG A C 1
ATOM 745 O O . ARG A 1 94 ? 0.133 -25.395 -11.115 1.00 54.00 94 ARG A O 1
ATOM 752 N N . ARG A 1 95 ? -0.201 -26.083 -9.019 1.00 51.25 95 ARG A N 1
ATOM 753 C CA . ARG A 1 95 ? 0.635 -27.294 -9.144 1.00 51.25 95 ARG A CA 1
ATOM 754 C C . ARG A 1 95 ? -0.043 -28.416 -9.937 1.00 51.25 95 ARG A C 1
ATOM 756 O O . ARG A 1 95 ? 0.657 -29.212 -10.556 1.00 51.25 95 ARG A O 1
ATOM 763 N N . HIS A 1 96 ? -1.375 -28.487 -9.938 1.00 51.50 96 HIS A N 1
ATOM 764 C CA . HIS A 1 96 ? -2.114 -29.515 -10.679 1.00 51.50 96 HIS A CA 1
ATOM 765 C C . HIS A 1 96 ? -2.247 -29.227 -12.181 1.00 51.50 96 HIS A C 1
ATOM 767 O O . HIS A 1 96 ? -2.441 -30.175 -12.936 1.00 51.50 96 HIS A O 1
ATOM 773 N N . SER A 1 97 ? -2.068 -27.984 -12.645 1.00 47.62 97 SER A N 1
ATOM 774 C CA . SER A 1 97 ? -2.054 -27.692 -14.088 1.00 47.62 97 SER A CA 1
ATOM 775 C C . SER A 1 97 ? -0.747 -28.091 -14.786 1.00 47.62 97 SER A C 1
ATOM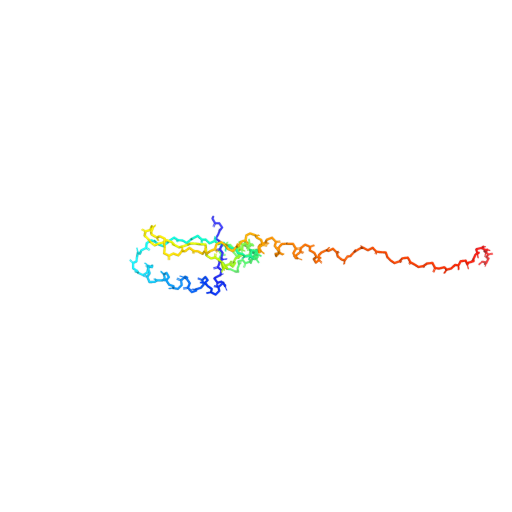 777 O O . SER A 1 97 ? -0.696 -28.086 -16.009 1.00 47.62 97 SER A O 1
ATOM 779 N N . CYS A 1 98 ? 0.304 -28.464 -14.043 1.00 43.47 98 CYS A N 1
ATOM 780 C CA . CYS A 1 98 ? 1.612 -28.820 -14.611 1.00 43.47 98 CYS A CA 1
ATOM 781 C C . CYS A 1 98 ? 1.851 -30.337 -14.741 1.00 43.47 98 CYS A C 1
ATOM 783 O O . CYS A 1 98 ? 2.950 -30.741 -15.111 1.00 43.47 98 CYS A O 1
ATOM 785 N N . ARG A 1 99 ? 0.877 -31.200 -14.406 1.00 45.81 99 ARG A N 1
ATOM 786 C CA . ARG A 1 99 ? 1.056 -32.668 -14.403 1.00 45.81 99 ARG A CA 1
ATOM 787 C C . ARG A 1 99 ? 0.037 -33.399 -15.281 1.00 45.81 99 ARG A C 1
ATOM 789 O O . ARG A 1 99 ? -0.539 -34.396 -14.864 1.00 45.81 99 ARG A O 1
ATOM 796 N N . ALA A 1 100 ? -0.169 -32.911 -16.500 1.00 46.28 100 ALA A N 1
ATOM 797 C CA . ALA A 1 100 ? -0.859 -33.647 -17.558 1.00 46.28 100 ALA A CA 1
ATOM 798 C C . ALA A 1 100 ? 0.002 -33.606 -18.826 1.00 46.28 100 ALA A C 1
ATOM 800 O O . ALA A 1 100 ? -0.234 -32.828 -19.741 1.00 46.28 100 ALA A O 1
ATOM 801 N N . GLY A 1 101 ? 1.071 -34.401 -18.822 1.00 45.56 101 GLY A N 1
ATOM 802 C CA . GLY A 1 101 ? 2.022 -34.468 -19.927 1.00 45.56 101 GLY A CA 1
ATOM 803 C C . GLY A 1 101 ? 2.960 -35.668 -19.849 1.00 45.56 101 GLY A C 1
ATOM 804 O O . GLY A 1 101 ? 4.106 -35.559 -20.253 1.00 45.56 101 GLY A O 1
ATOM 805 N N . SER A 1 102 ? 2.522 -36.796 -19.288 1.00 50.66 102 SER A N 1
ATOM 806 C CA . SER A 1 102 ? 3.158 -38.091 -19.544 1.00 50.66 102 SER A CA 1
ATOM 807 C C . SER A 1 102 ? 2.247 -39.221 -19.075 1.00 50.66 102 SER A C 1
ATOM 809 O O . SER A 1 102 ? 1.928 -39.326 -17.895 1.00 50.66 102 SER A O 1
ATOM 811 N N . THR A 1 103 ? 1.788 -40.052 -20.011 1.00 41.53 103 THR A N 1
ATOM 812 C CA . THR A 1 103 ? 2.062 -41.502 -20.068 1.00 41.53 103 THR A CA 1
ATOM 813 C C . THR A 1 103 ? 1.004 -42.243 -20.895 1.00 41.53 103 THR A C 1
ATOM 815 O O . THR A 1 103 ? -0.156 -42.323 -20.524 1.00 41.53 103 THR A O 1
ATOM 818 N N . GLY A 1 104 ? 1.468 -42.820 -22.009 1.00 44.03 104 GLY A N 1
ATOM 819 C CA . GLY A 1 104 ? 1.131 -44.175 -22.451 1.00 44.03 104 GLY A CA 1
ATOM 820 C C . GLY A 1 104 ? -0.285 -44.470 -22.949 1.00 44.03 104 GLY A C 1
ATOM 821 O O . GLY A 1 104 ? -1.164 -44.801 -22.164 1.00 44.03 104 GLY A O 1
ATOM 822 N N . SER A 1 105 ? -0.432 -44.599 -24.268 1.00 38.88 105 SER A N 1
ATOM 823 C CA . SER A 1 105 ? -1.371 -45.557 -24.861 1.00 38.88 105 SER A CA 1
ATOM 824 C C . SER A 1 105 ? -0.582 -46.635 -25.612 1.00 38.88 105 SER A C 1
ATOM 826 O O . SER A 1 105 ? 0.013 -46.408 -26.662 1.00 38.88 105 SER A O 1
ATOM 828 N N . ARG A 1 106 ? -0.538 -47.837 -25.029 1.00 45.88 106 ARG A N 1
ATOM 829 C CA . ARG A 1 106 ? -0.231 -49.072 -25.758 1.00 45.88 106 ARG A CA 1
ATOM 830 C C . ARG A 1 106 ? -1.488 -49.489 -26.523 1.00 45.88 106 ARG A C 1
ATOM 832 O O . ARG A 1 106 ? -2.549 -49.570 -25.915 1.00 45.88 106 ARG A O 1
ATOM 839 N N . SER A 1 107 ? -1.345 -49.868 -27.791 1.00 41.03 107 SER A N 1
ATOM 840 C CA . SER A 1 107 ? -2.232 -50.853 -28.415 1.00 41.03 107 SER A CA 1
ATOM 841 C C . SER A 1 107 ? -1.452 -51.707 -29.416 1.00 41.03 107 SER A C 1
ATOM 843 O O . SER A 1 107 ? -0.914 -51.218 -30.402 1.00 41.03 107 SER A O 1
ATOM 845 N N . CYS A 1 108 ? -1.391 -52.995 -29.088 1.00 33.97 108 CYS A N 1
ATOM 846 C CA . CYS A 1 108 ? -1.028 -54.168 -29.887 1.00 33.97 108 CYS A CA 1
ATOM 847 C C . CYS A 1 108 ? -1.823 -54.227 -31.213 1.00 33.97 108 CYS A C 1
ATOM 849 O O . CYS A 1 108 ? -2.949 -53.743 -31.263 1.00 33.97 108 CYS A O 1
ATOM 851 N N . ARG A 1 109 ? -1.288 -54.683 -32.355 1.00 35.19 109 ARG A N 1
ATOM 852 C CA . ARG A 1 109 ? -0.998 -56.051 -32.876 1.00 35.19 109 ARG A CA 1
ATOM 853 C C . ARG A 1 109 ? -0.575 -55.833 -34.356 1.00 35.19 109 ARG A C 1
ATOM 855 O O . ARG A 1 109 ? -0.939 -54.804 -34.904 1.00 35.19 109 ARG A O 1
ATOM 862 N N . ALA A 1 110 ? 0.070 -56.695 -35.138 1.00 36.09 110 ALA A N 1
ATOM 863 C CA . ALA A 1 110 ? 0.719 -57.997 -35.024 1.00 36.09 110 ALA A CA 1
ATOM 864 C C . ALA A 1 110 ? 1.529 -58.193 -36.336 1.00 36.09 110 ALA A C 1
ATOM 866 O O . ALA A 1 110 ? 1.118 -57.691 -37.375 1.00 36.09 110 ALA A O 1
ATOM 867 N N . SER A 1 111 ? 2.647 -58.919 -36.244 1.00 42.28 111 SER A N 1
ATOM 868 C CA . SER A 1 111 ? 3.259 -59.832 -37.235 1.00 42.28 111 SER A CA 1
ATOM 869 C C . SER A 1 111 ? 3.257 -59.473 -38.737 1.00 42.28 111 SER A C 1
ATOM 871 O O . SER A 1 111 ? 2.204 -59.435 -39.363 1.00 42.28 111 SER A O 1
ATOM 873 N N . HIS A 1 112 ? 4.435 -59.406 -39.372 1.00 35.25 112 HIS A N 1
ATOM 874 C CA . HIS A 1 112 ? 5.053 -60.541 -40.091 1.00 35.25 112 HIS A CA 1
ATOM 875 C C . HIS A 1 112 ? 6.454 -60.167 -40.634 1.00 35.25 112 HIS A C 1
ATOM 877 O O . HIS A 1 112 ? 6.629 -59.164 -41.312 1.00 35.25 112 HIS A O 1
ATOM 883 N N . SER A 1 113 ? 7.425 -61.010 -40.272 1.00 39.22 113 SER A N 1
ATOM 884 C CA . SER A 1 113 ? 8.554 -61.529 -41.068 1.00 39.22 113 SER A CA 1
ATOM 885 C C . SER A 1 113 ? 9.382 -60.593 -41.973 1.00 39.22 113 SER A C 1
ATOM 887 O O . SER A 1 113 ? 8.943 -60.173 -43.036 1.00 39.22 113 SER A O 1
ATOM 889 N N . ALA A 1 114 ? 10.656 -60.409 -41.613 1.00 40.94 114 ALA A N 1
ATOM 890 C CA . ALA A 1 114 ? 11.755 -60.018 -42.514 1.00 40.94 114 ALA A CA 1
ATOM 891 C C . ALA A 1 114 ? 12.333 -61.264 -43.243 1.00 40.94 114 ALA A C 1
ATOM 893 O O . ALA A 1 114 ? 11.879 -62.369 -42.931 1.00 40.94 114 ALA A O 1
ATOM 894 N N . PRO A 1 115 ? 13.421 -61.195 -44.048 1.00 61.22 115 PRO A N 1
ATOM 895 C CA . PRO A 1 115 ? 14.047 -60.108 -44.834 1.00 61.22 115 PRO A CA 1
ATOM 896 C C . PRO A 1 115 ? 14.313 -60.552 -46.310 1.00 61.22 115 PRO A C 1
ATOM 898 O O . PRO A 1 115 ? 13.981 -61.674 -46.667 1.00 61.22 115 PRO A O 1
ATOM 901 N N . VAL A 1 116 ? 14.957 -59.724 -47.159 1.00 43.75 116 VAL A N 1
ATOM 902 C CA . VAL A 1 116 ? 16.124 -60.078 -48.031 1.00 43.75 116 VAL A CA 1
ATOM 903 C C . VAL A 1 116 ? 16.404 -59.007 -49.110 1.00 43.75 116 VAL A C 1
ATOM 905 O O . VAL A 1 116 ? 15.503 -58.418 -49.693 1.00 43.75 116 VAL A O 1
ATOM 908 N N . ARG A 1 117 ? 17.706 -58.772 -49.336 1.00 44.00 117 ARG A N 1
ATOM 909 C CA . ARG A 1 117 ? 18.372 -57.874 -50.302 1.00 44.00 117 ARG A CA 1
ATOM 910 C C . ARG A 1 117 ? 18.164 -58.238 -51.784 1.00 44.00 117 ARG A C 1
ATOM 912 O O . ARG A 1 117 ? 18.174 -59.424 -52.103 1.00 44.00 117 ARG A O 1
ATOM 919 N N . LYS A 1 118 ? 18.224 -57.222 -52.661 1.00 37.56 118 LYS A N 1
ATOM 920 C CA . LYS A 1 118 ? 18.922 -57.108 -53.981 1.00 37.56 118 LYS A CA 1
ATOM 921 C C . LYS A 1 118 ? 18.260 -55.941 -54.742 1.00 37.56 118 LYS A C 1
ATOM 923 O O . LYS A 1 118 ? 17.062 -55.760 -54.580 1.00 37.56 118 LYS A O 1
ATOM 928 N N . THR A 1 119 ? 18.927 -55.079 -55.499 1.00 47.97 119 THR A N 1
ATOM 929 C CA . THR A 1 119 ? 20.187 -55.111 -56.268 1.00 47.97 119 THR A CA 1
ATOM 930 C C . THR A 1 119 ? 20.899 -53.773 -56.167 1.00 47.97 119 THR A C 1
ATOM 932 O O . THR A 1 119 ? 20.176 -52.754 -56.108 1.00 47.97 119 THR A O 1
#

Secondary structure (DSSP, 8-state):
--PEEEEE--HHHHHHHHHHHHHHHTT--EEEEEEEEEEEEEEEE--SSTTTTPEEEEEEEEEEEEEEEEETTEEEEE-----HHHHHHHHHHHHHTT--S------------------